Protein AF-A0A6I2FNG7-F1 (afdb_monomer_lite)

Sequence (87 aa):
MTHAGWEALLDRFEHDLADAAAPRTWTPPDTALPPEFADRARALLARQDERMQQLRDVLDELHGQIAALRRVPRMRGDIPILLDVDL

Secondary structure (DSSP, 8-state):
--HHHHHHHHHHHHHHHHTTPPPPPP---SSPPPGGGHHHHHHHHHHHHHHHHHHHHHHHHHHHHHHHHHHS----TT---------

Foldseek 3Di:
DDPVVLVVVLVVLVVCLVVVDDDDDDDDDPDDDDPVCPVVVVVSVVSVVVVVVVVVVVVVVVVVVVVVVVPPDPPPVPDDDDDDDDD

pLDDT: mean 84.01, std 12.68, range [48.06, 97.56]

Structure (mmCIF, N/CA/C/O backbone):
data_AF-A0A6I2FNG7-F1
#
_entry.id   AF-A0A6I2FNG7-F1
#
loop_
_atom_site.group_PDB
_atom_site.id
_atom_site.type_symbol
_atom_site.label_atom_id
_atom_site.label_alt_id
_atom_site.label_comp_id
_atom_site.label_asym_id
_atom_site.label_entity_id
_atom_site.label_seq_id
_atom_site.pdbx_PDB_ins_code
_atom_site.Cartn_x
_atom_site.Cartn_y
_atom_site.Cartn_z
_atom_site.occupancy
_atom_site.B_iso_or_equiv
_atom_site.auth_seq_id
_atom_site.auth_comp_id
_atom_site.auth_asym_id
_atom_site.auth_atom_id
_atom_site.pdbx_PDB_model_num
ATOM 1 N N . MET A 1 1 ? 1.572 -6.740 -23.713 1.00 65.38 1 MET A N 1
ATOM 2 C CA . MET A 1 1 ? 1.766 -5.364 -23.205 1.00 65.38 1 MET A CA 1
ATOM 3 C C . MET A 1 1 ? 3.018 -4.768 -23.845 1.00 65.38 1 MET A C 1
ATOM 5 O O . MET A 1 1 ? 3.876 -5.535 -24.261 1.00 65.38 1 MET A O 1
ATOM 9 N N . THR A 1 2 ? 3.109 -3.446 -23.993 1.00 80.31 2 THR A N 1
ATOM 10 C CA . THR A 1 2 ? 4.293 -2.756 -24.548 1.00 80.31 2 THR A CA 1
ATOM 11 C C . THR A 1 2 ? 5.135 -2.148 -23.421 1.00 80.31 2 THR A C 1
ATOM 13 O O . THR A 1 2 ? 4.665 -2.060 -22.289 1.00 80.31 2 THR A O 1
ATOM 16 N N . HIS A 1 3 ? 6.359 -1.702 -23.718 1.00 84.19 3 HIS A N 1
ATOM 17 C CA . HIS A 1 3 ? 7.223 -0.986 -22.766 1.00 84.19 3 HIS A CA 1
ATOM 18 C C . HIS A 1 3 ? 6.498 0.205 -22.103 1.00 84.19 3 HIS A C 1
ATOM 20 O O . HIS A 1 3 ? 6.444 0.284 -20.880 1.00 84.19 3 HIS A O 1
ATOM 26 N N . ALA A 1 4 ? 5.810 1.036 -22.895 1.00 85.94 4 ALA A N 1
ATOM 27 C CA . ALA A 1 4 ? 4.975 2.134 -22.390 1.00 85.94 4 ALA A CA 1
ATOM 28 C C . ALA A 1 4 ? 3.826 1.656 -21.478 1.00 85.94 4 ALA A C 1
ATOM 30 O O . ALA A 1 4 ? 3.403 2.361 -20.566 1.00 85.94 4 ALA A O 1
ATOM 31 N N . GLY A 1 5 ? 3.323 0.437 -21.701 1.00 87.25 5 GLY A N 1
ATOM 32 C CA . GLY A 1 5 ? 2.332 -0.178 -20.822 1.00 87.25 5 GLY A CA 1
ATOM 33 C C . GLY A 1 5 ? 2.899 -0.538 -19.448 1.00 87.25 5 GLY A C 1
ATOM 34 O O . GLY A 1 5 ? 2.190 -0.396 -18.460 1.00 87.25 5 GLY A O 1
ATOM 35 N N . TRP A 1 6 ? 4.165 -0.963 -19.369 1.00 89.62 6 TRP A N 1
ATOM 36 C CA . TRP A 1 6 ? 4.849 -1.227 -18.097 1.00 89.62 6 TRP A CA 1
ATOM 37 C C . TRP A 1 6 ? 5.156 0.056 -17.330 1.00 89.62 6 TRP A C 1
ATOM 39 O O . TRP A 1 6 ? 4.950 0.104 -16.120 1.00 89.62 6 TRP A O 1
ATOM 49 N N . GLU A 1 7 ? 5.591 1.097 -18.031 1.00 91.44 7 GLU A N 1
ATOM 50 C CA . GLU A 1 7 ? 5.843 2.410 -17.441 1.00 91.44 7 GLU A CA 1
ATOM 51 C C . GLU A 1 7 ? 4.572 2.989 -16.806 1.00 91.44 7 GLU A C 1
ATOM 53 O O . GLU A 1 7 ? 4.543 3.224 -15.600 1.00 91.44 7 GLU A O 1
ATOM 58 N N . ALA A 1 8 ? 3.475 3.060 -17.569 1.00 90.31 8 ALA A N 1
ATOM 59 C CA . ALA A 1 8 ? 2.188 3.546 -17.067 1.00 90.31 8 ALA A CA 1
ATOM 60 C C . ALA A 1 8 ? 1.645 2.709 -15.892 1.00 90.31 8 ALA A C 1
ATOM 62 O O . ALA A 1 8 ? 0.921 3.212 -15.030 1.00 90.31 8 ALA A O 1
ATOM 63 N N . LEU A 1 9 ? 1.975 1.415 -15.855 1.00 90.50 9 LEU A N 1
ATOM 64 C CA . LEU A 1 9 ? 1.588 0.517 -14.773 1.00 90.50 9 LEU A CA 1
ATOM 65 C C . LEU A 1 9 ? 2.303 0.860 -13.464 1.00 90.50 9 LEU A C 1
ATOM 67 O O . LEU A 1 9 ? 1.662 0.920 -12.414 1.00 90.50 9 LEU A O 1
ATOM 71 N N . LEU A 1 10 ? 3.616 1.082 -13.540 1.00 91.62 10 LEU A N 1
ATOM 72 C CA . LEU A 1 10 ? 4.450 1.446 -12.398 1.00 91.62 10 LEU A CA 1
ATOM 73 C C . LEU A 1 10 ? 4.142 2.865 -11.914 1.00 91.62 10 LEU A C 1
ATOM 75 O O . LEU A 1 10 ? 3.992 3.059 -10.711 1.00 91.62 10 LEU A O 1
ATOM 79 N N . ASP A 1 11 ? 3.940 3.814 -12.832 1.00 92.31 11 ASP A N 1
ATOM 80 C CA . ASP A 1 11 ? 3.509 5.180 -12.507 1.00 92.31 11 ASP A CA 1
ATOM 81 C C . ASP A 1 11 ? 2.203 5.169 -11.707 1.00 92.31 11 ASP A C 1
ATOM 83 O O . ASP A 1 11 ? 2.075 5.833 -10.676 1.00 92.31 11 ASP A O 1
ATOM 87 N N . ARG A 1 12 ? 1.227 4.366 -12.153 1.00 90.31 12 ARG A N 1
ATOM 88 C CA . ARG A 1 12 ? -0.051 4.234 -11.452 1.00 90.31 12 ARG A CA 1
ATOM 89 C C . ARG A 1 12 ? 0.146 3.711 -10.034 1.00 90.31 12 ARG A C 1
ATOM 91 O O . ARG A 1 12 ? -0.455 4.242 -9.111 1.00 90.31 12 ARG A O 1
ATOM 98 N N . PHE A 1 13 ? 0.968 2.685 -9.851 1.00 90.44 13 PHE A N 1
ATOM 99 C CA . PHE A 1 13 ? 1.201 2.132 -8.523 1.00 90.44 13 PHE A CA 1
ATOM 100 C C . PHE A 1 13 ? 1.915 3.086 -7.575 1.00 90.44 13 PHE A C 1
ATOM 102 O O . PHE A 1 13 ? 1.612 3.104 -6.383 1.00 90.44 13 PHE A O 1
ATOM 109 N N . GLU A 1 14 ? 2.850 3.874 -8.088 1.00 91.56 14 GLU A N 1
ATOM 110 C CA . GLU A 1 14 ? 3.503 4.915 -7.304 1.00 91.56 14 GLU A CA 1
ATOM 111 C C . GLU A 1 14 ? 2.506 6.000 -6.885 1.00 91.56 14 GLU A C 1
ATOM 113 O O . GLU A 1 14 ? 2.522 6.435 -5.734 1.00 91.56 14 GLU A O 1
ATOM 118 N N . HIS A 1 15 ? 1.595 6.381 -7.782 1.00 90.00 15 HIS A N 1
ATOM 119 C CA . HIS A 1 15 ? 0.523 7.324 -7.476 1.00 90.00 15 HIS A CA 1
ATOM 120 C C . HIS A 1 15 ? -0.472 6.768 -6.445 1.00 90.00 15 HIS A C 1
ATOM 122 O O . HIS A 1 15 ? -0.785 7.447 -5.468 1.00 90.00 15 HIS A O 1
ATOM 128 N N . ASP A 1 16 ? -0.913 5.517 -6.609 1.00 88.12 16 ASP A N 1
ATOM 129 C CA . ASP A 1 16 ? -1.830 4.853 -5.674 1.00 88.12 16 ASP A CA 1
ATOM 130 C C . ASP A 1 16 ? -1.233 4.795 -4.252 1.00 88.12 16 ASP A C 1
ATOM 132 O O . ASP A 1 16 ? -1.949 4.965 -3.261 1.00 88.12 16 ASP A O 1
ATOM 136 N N . LEU A 1 17 ? 0.088 4.601 -4.146 1.00 86.44 17 LEU A N 1
ATOM 137 C CA . LEU A 1 17 ? 0.806 4.605 -2.874 1.00 86.44 17 LEU A CA 1
ATOM 138 C C . LEU A 1 17 ? 0.855 6.000 -2.225 1.00 86.44 17 LEU A C 1
ATOM 140 O O . LEU A 1 17 ? 0.758 6.097 -1.001 1.00 86.44 17 LEU A O 1
ATOM 144 N N . ALA A 1 18 ? 1.007 7.060 -3.023 1.00 85.06 18 ALA A N 1
ATOM 145 C CA . ALA A 1 18 ? 1.097 8.436 -2.538 1.00 85.06 18 ALA A CA 1
ATOM 146 C C . ALA A 1 18 ? -0.245 8.962 -2.002 1.00 85.06 18 ALA A C 1
ATOM 148 O O . ALA A 1 18 ? -0.285 9.538 -0.915 1.00 85.06 18 ALA A O 1
ATOM 149 N N . ASP A 1 19 ? -1.339 8.713 -2.723 1.00 81.62 19 ASP A N 1
ATOM 150 C CA . ASP A 1 19 ? -2.650 9.303 -2.414 1.00 81.62 19 ASP A CA 1
ATOM 151 C C . ASP A 1 19 ? -3.554 8.403 -1.557 1.00 81.62 19 ASP A C 1
ATOM 153 O O . ASP A 1 19 ? -4.717 8.734 -1.322 1.00 81.62 19 ASP A O 1
ATOM 157 N N . ALA A 1 20 ? -3.041 7.258 -1.081 1.00 70.81 20 ALA A N 1
ATOM 158 C CA . ALA A 1 20 ? -3.837 6.226 -0.406 1.00 70.81 20 ALA A CA 1
ATOM 159 C C . ALA A 1 20 ? -5.135 5.915 -1.179 1.00 70.81 20 ALA A C 1
ATOM 161 O O . ALA A 1 20 ? -6.212 5.757 -0.594 1.00 70.81 20 ALA A O 1
ATOM 162 N N . ALA A 1 21 ? -5.029 5.891 -2.511 1.00 72.12 21 ALA A N 1
ATOM 163 C CA . ALA A 1 21 ? -6.176 5.800 -3.393 1.00 72.12 21 ALA A CA 1
ATOM 164 C C . ALA A 1 21 ? -6.897 4.457 -3.210 1.00 72.12 21 ALA A C 1
ATOM 166 O O . ALA A 1 21 ? -6.307 3.453 -2.802 1.00 72.12 21 ALA A O 1
ATOM 167 N N . ALA A 1 22 ? -8.191 4.426 -3.535 1.00 73.25 22 ALA A N 1
ATOM 168 C CA . ALA A 1 22 ? -8.943 3.180 -3.510 1.00 73.25 22 ALA A CA 1
ATOM 169 C C . ALA A 1 22 ? -8.288 2.147 -4.450 1.00 73.25 22 ALA A C 1
ATOM 171 O O . ALA A 1 22 ? -7.945 2.494 -5.588 1.00 73.25 22 ALA A O 1
ATOM 172 N N . PRO A 1 23 ? -8.138 0.883 -4.013 1.00 70.31 23 PRO A N 1
ATOM 173 C CA . PRO A 1 23 ? -7.507 -0.145 -4.823 1.00 70.31 23 PRO A CA 1
ATOM 174 C C . PRO A 1 23 ? -8.302 -0.349 -6.113 1.00 70.31 23 PRO A C 1
ATOM 176 O O . PRO A 1 23 ? -9.502 -0.633 -6.094 1.00 70.31 23 PRO A O 1
ATOM 179 N N . ARG A 1 24 ? -7.624 -0.188 -7.249 1.00 77.00 24 ARG A N 1
ATOM 180 C CA . ARG A 1 24 ? -8.197 -0.451 -8.572 1.00 77.00 24 ARG A CA 1
ATOM 181 C C . ARG A 1 24 ? -8.029 -1.922 -8.928 1.00 77.00 24 ARG A C 1
ATOM 183 O O . ARG A 1 24 ? -7.105 -2.582 -8.455 1.00 77.00 24 ARG A O 1
ATOM 190 N N . THR A 1 25 ? -8.896 -2.426 -9.803 1.00 80.06 25 THR A N 1
ATOM 191 C CA . THR A 1 25 ? -8.770 -3.783 -10.340 1.00 80.06 25 THR A CA 1
ATOM 192 C C . THR A 1 25 ? -7.394 -3.967 -10.973 1.00 80.06 25 THR A C 1
ATOM 194 O O . THR A 1 25 ? -7.035 -3.277 -11.929 1.00 80.06 25 THR A O 1
ATOM 197 N N . TRP A 1 26 ? -6.621 -4.896 -10.416 1.00 79.31 26 TRP A N 1
ATOM 198 C CA . TRP A 1 26 ? -5.320 -5.280 -10.936 1.00 79.31 26 TRP A CA 1
ATOM 199 C C . TRP A 1 26 ? -5.492 -6.353 -12.007 1.00 79.31 26 TRP A C 1
ATOM 201 O O . TRP A 1 26 ? -5.981 -7.446 -11.720 1.00 79.31 26 TRP A O 1
ATOM 211 N N . THR A 1 27 ? -5.047 -6.051 -13.224 1.00 77.50 27 THR A N 1
ATOM 212 C CA . THR A 1 27 ? -4.885 -7.049 -14.281 1.00 77.50 27 THR A CA 1
ATOM 213 C C . THR A 1 27 ? -3.389 -7.264 -14.482 1.00 77.50 27 THR A C 1
ATOM 215 O O . THR A 1 27 ? -2.715 -6.333 -14.935 1.00 77.50 27 THR A O 1
ATOM 218 N N . PRO A 1 28 ? -2.847 -8.441 -14.120 1.00 77.75 28 PRO A N 1
ATOM 219 C CA . PRO A 1 28 ? -1.434 -8.715 -14.305 1.00 77.75 28 PRO A CA 1
ATOM 220 C C . PRO A 1 28 ? -1.100 -8.704 -15.802 1.00 77.75 28 PRO A C 1
ATOM 222 O O . PRO A 1 28 ? -1.887 -9.192 -16.613 1.00 77.75 28 PRO A O 1
ATOM 225 N N . PRO A 1 29 ? 0.050 -8.145 -16.189 1.00 81.94 29 PRO A N 1
ATOM 226 C CA . PRO A 1 29 ? 0.463 -8.158 -17.579 1.00 81.94 29 PRO A CA 1
ATOM 227 C C . PRO A 1 29 ? 0.994 -9.529 -18.007 1.00 81.94 29 PRO A C 1
ATOM 229 O O . PRO A 1 29 ? 1.803 -10.133 -17.310 1.00 81.94 29 PRO A O 1
ATOM 232 N N . ASP A 1 30 ? 0.609 -9.978 -19.205 1.00 82.81 30 ASP A N 1
ATOM 233 C CA . ASP A 1 30 ? 1.021 -11.281 -19.770 1.00 82.81 30 ASP A CA 1
ATOM 234 C C . ASP A 1 30 ? 2.486 -11.329 -20.244 1.00 82.81 30 ASP A C 1
ATOM 236 O O . ASP A 1 30 ? 2.991 -12.359 -20.686 1.00 82.81 30 ASP A O 1
ATOM 240 N N . THR A 1 31 ? 3.177 -10.192 -20.214 1.00 82.56 31 THR A N 1
ATOM 241 C CA . THR A 1 31 ? 4.573 -10.059 -20.641 1.00 82.56 31 THR A CA 1
ATOM 242 C C . THR A 1 31 ? 5.468 -9.933 -19.426 1.00 82.56 31 THR A C 1
ATOM 244 O O . THR A 1 31 ? 5.115 -9.198 -18.511 1.00 82.56 31 THR A O 1
ATOM 247 N N . ALA A 1 32 ? 6.645 -10.557 -19.448 1.00 85.50 32 ALA A N 1
ATOM 248 C CA . ALA A 1 32 ? 7.641 -10.387 -18.394 1.00 85.50 32 ALA A CA 1
ATOM 249 C C . ALA A 1 32 ? 8.026 -8.908 -18.189 1.00 85.50 32 ALA A C 1
ATOM 251 O O . ALA A 1 32 ? 7.930 -8.093 -19.114 1.00 85.50 32 ALA A O 1
ATOM 252 N N . LEU A 1 33 ? 8.4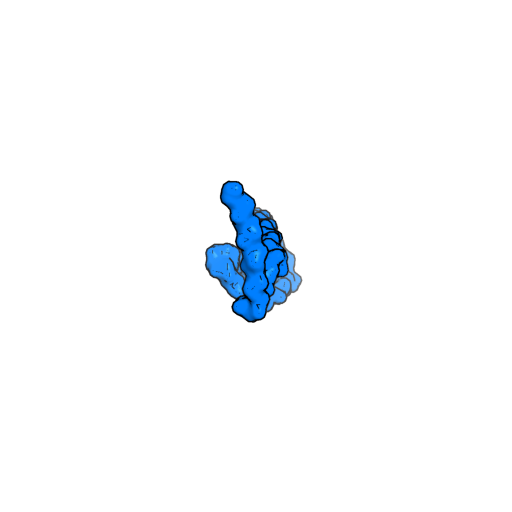61 -8.579 -16.970 1.00 86.88 33 LEU A N 1
ATOM 253 C CA . LEU A 1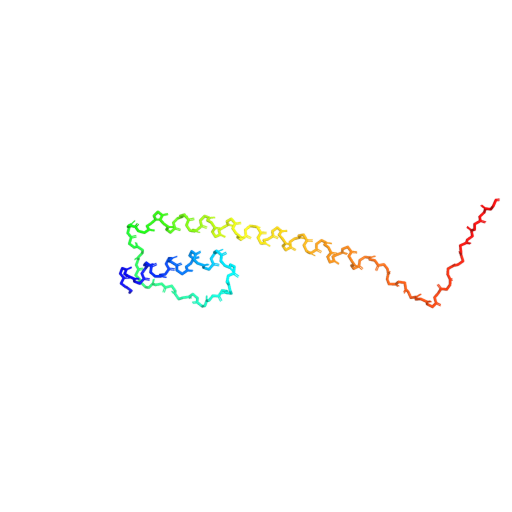 33 ? 8.964 -7.253 -16.616 1.00 86.88 33 LEU A CA 1
ATOM 254 C C . LEU A 1 33 ? 10.286 -6.981 -17.361 1.00 86.88 33 LEU A C 1
ATOM 256 O O . LEU A 1 33 ? 11.221 -7.774 -17.220 1.00 86.88 33 LEU A O 1
ATOM 260 N N . PRO A 1 34 ? 10.393 -5.879 -18.123 1.00 90.81 34 PRO A N 1
ATOM 261 C CA . PRO A 1 34 ? 11.644 -5.472 -18.747 1.00 90.81 34 PRO A CA 1
ATOM 262 C C . PRO A 1 34 ? 12.741 -5.194 -17.702 1.00 90.81 34 PRO A C 1
ATOM 264 O O . PRO A 1 34 ? 12.442 -4.637 -16.639 1.00 90.81 34 PRO A O 1
ATOM 267 N N . PRO A 1 35 ? 14.005 -5.574 -17.967 1.00 91.12 35 PRO A N 1
ATOM 268 C CA . PRO A 1 35 ? 15.094 -5.490 -16.991 1.00 91.12 35 PRO A CA 1
ATOM 269 C C . PRO A 1 35 ? 15.359 -4.064 -16.492 1.00 91.12 35 PRO A C 1
ATOM 271 O O . PRO A 1 35 ? 15.711 -3.885 -15.329 1.00 91.12 35 PRO A O 1
ATOM 274 N N . GLU A 1 36 ? 15.130 -3.051 -17.325 1.00 91.44 36 GLU A N 1
ATOM 275 C CA . GLU A 1 36 ? 15.267 -1.635 -16.976 1.00 91.44 36 GLU A CA 1
ATOM 276 C C . GLU A 1 36 ? 14.304 -1.176 -15.868 1.00 91.44 36 GLU A C 1
ATOM 278 O O . GLU A 1 36 ? 14.598 -0.231 -15.139 1.00 91.44 36 GLU A O 1
ATOM 283 N N . PHE A 1 37 ? 13.181 -1.874 -15.685 1.00 93.25 37 PHE A N 1
ATOM 284 C CA . PHE A 1 37 ? 12.210 -1.575 -14.635 1.00 93.25 37 PHE A CA 1
ATOM 285 C C . PHE A 1 37 ? 12.403 -2.421 -13.372 1.00 93.25 37 PHE A C 1
ATOM 287 O O . PHE A 1 37 ? 11.679 -2.227 -12.395 1.00 93.25 37 PHE A O 1
ATOM 294 N N . ALA A 1 38 ? 13.361 -3.352 -13.350 1.00 93.38 38 ALA A N 1
ATOM 295 C CA . ALA A 1 38 ? 13.519 -4.296 -12.246 1.00 93.38 38 ALA A CA 1
ATOM 296 C C . ALA A 1 38 ? 13.845 -3.604 -10.912 1.00 93.38 38 ALA A C 1
ATOM 298 O O . ALA A 1 38 ? 13.277 -3.957 -9.877 1.00 93.38 38 ALA A O 1
ATOM 299 N N . ASP A 1 39 ? 14.723 -2.599 -10.930 1.00 95.38 39 ASP A N 1
ATOM 300 C CA . ASP A 1 39 ? 15.084 -1.840 -9.727 1.00 95.38 39 ASP A CA 1
ATOM 301 C C . ASP A 1 39 ? 13.911 -0.990 -9.231 1.00 95.38 39 ASP A C 1
ATOM 303 O O . ASP A 1 39 ? 13.614 -0.972 -8.035 1.00 95.38 39 ASP A O 1
ATOM 307 N N . ARG A 1 40 ? 13.186 -0.360 -10.164 1.00 94.88 40 ARG A N 1
ATOM 308 C CA . ARG A 1 40 ? 11.982 0.428 -9.877 1.00 94.88 40 ARG A CA 1
ATOM 309 C C . ARG A 1 40 ? 10.890 -0.433 -9.242 1.00 94.88 40 ARG A C 1
ATOM 311 O O . ARG A 1 40 ? 10.353 -0.074 -8.199 1.00 94.88 40 ARG A O 1
ATOM 318 N N . ALA A 1 41 ? 10.616 -1.602 -9.818 1.00 93.44 41 ALA A N 1
ATOM 319 C CA . ALA A 1 41 ? 9.643 -2.547 -9.281 1.00 93.44 41 ALA A CA 1
ATOM 320 C C . ALA A 1 41 ? 10.039 -3.047 -7.883 1.00 93.44 41 ALA A C 1
ATOM 322 O O . ALA A 1 41 ? 9.189 -3.114 -6.998 1.00 93.44 41 ALA A O 1
ATOM 323 N N . ARG A 1 42 ? 11.327 -3.342 -7.646 1.00 95.19 42 ARG A N 1
ATOM 324 C CA . ARG A 1 42 ? 11.821 -3.743 -6.316 1.00 95.19 42 ARG A CA 1
ATOM 325 C C . ARG A 1 42 ? 11.651 -2.636 -5.274 1.00 95.19 42 ARG A C 1
ATOM 327 O O . ARG A 1 42 ? 11.201 -2.919 -4.168 1.00 95.19 42 ARG A O 1
ATOM 334 N N . ALA A 1 43 ? 11.958 -1.389 -5.627 1.00 95.56 43 ALA A N 1
ATOM 335 C CA . ALA A 1 43 ? 11.753 -0.250 -4.734 1.00 95.56 43 ALA A CA 1
ATOM 336 C C . ALA A 1 43 ? 10.266 -0.027 -4.416 1.00 95.56 43 ALA A C 1
ATOM 338 O O . ALA A 1 43 ? 9.908 0.232 -3.269 1.00 95.56 43 ALA A O 1
ATOM 339 N N . LEU A 1 44 ? 9.394 -0.157 -5.418 1.00 94.50 44 LEU A N 1
ATOM 340 C CA . LEU A 1 44 ? 7.952 -0.030 -5.240 1.00 94.50 44 LEU A CA 1
ATOM 341 C C . LEU A 1 44 ? 7.387 -1.126 -4.324 1.00 94.50 44 LEU A C 1
ATOM 343 O O . LEU A 1 44 ? 6.615 -0.806 -3.425 1.00 94.50 44 LEU A O 1
ATOM 347 N N . LEU A 1 45 ? 7.809 -2.383 -4.504 1.00 94.19 45 LEU A N 1
ATOM 348 C CA . LEU A 1 45 ? 7.407 -3.499 -3.638 1.00 94.19 45 LEU A CA 1
ATOM 349 C C . LEU A 1 45 ? 7.782 -3.244 -2.175 1.00 94.19 45 LEU A C 1
ATOM 351 O O . LEU A 1 45 ? 6.924 -3.354 -1.306 1.00 94.19 45 LEU A O 1
ATOM 355 N N . ALA A 1 46 ? 9.021 -2.821 -1.911 1.00 95.88 46 ALA A N 1
ATOM 356 C CA . ALA A 1 46 ? 9.465 -2.514 -0.551 1.00 95.88 46 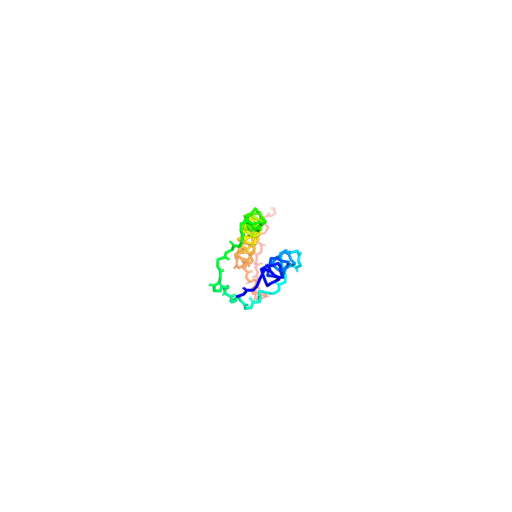ALA A CA 1
ATOM 357 C C . ALA A 1 46 ? 8.588 -1.436 0.111 1.00 95.88 46 ALA A C 1
ATOM 359 O O . ALA A 1 46 ? 8.145 -1.596 1.245 1.00 95.88 46 ALA A O 1
ATOM 360 N N . ARG A 1 47 ? 8.259 -0.366 -0.622 1.00 94.44 47 ARG A N 1
ATOM 361 C CA . ARG A 1 47 ? 7.388 0.699 -0.103 1.00 94.44 47 ARG A CA 1
ATOM 362 C C . ARG A 1 47 ? 5.943 0.237 0.101 1.00 94.44 47 ARG A C 1
ATOM 364 O O . ARG A 1 47 ? 5.280 0.688 1.033 1.00 94.44 47 ARG A O 1
ATOM 371 N N . GLN A 1 48 ? 5.436 -0.641 -0.764 1.00 92.12 48 GLN A N 1
ATOM 372 C CA . GLN A 1 48 ? 4.113 -1.242 -0.587 1.00 92.12 48 GLN A CA 1
ATOM 373 C C . GLN A 1 48 ? 4.073 -2.134 0.659 1.00 92.12 48 GLN A C 1
ATOM 375 O O . GLN A 1 48 ? 3.116 -2.043 1.426 1.00 92.12 48 GLN A O 1
ATOM 3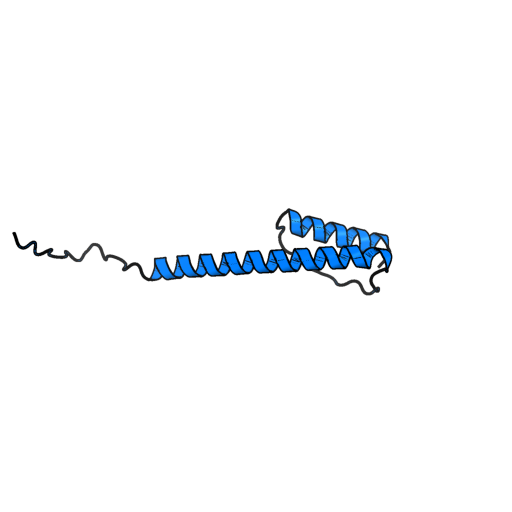80 N N . ASP A 1 49 ? 5.118 -2.925 0.908 1.00 94.69 49 ASP A N 1
ATOM 381 C CA . ASP A 1 49 ? 5.248 -3.745 2.117 1.00 94.69 49 ASP A CA 1
ATOM 382 C C . ASP A 1 49 ? 5.295 -2.886 3.387 1.00 94.69 49 ASP A C 1
ATOM 384 O O . ASP A 1 49 ? 4.552 -3.144 4.338 1.00 94.69 49 ASP A O 1
ATOM 388 N N . GLU A 1 50 ? 6.089 -1.813 3.385 1.00 94.81 50 GLU A N 1
ATOM 389 C CA . GLU A 1 50 ? 6.129 -0.836 4.480 1.00 94.81 50 GLU A CA 1
ATOM 390 C C . GLU A 1 50 ? 4.748 -0.222 4.737 1.00 94.81 50 GLU A C 1
ATOM 392 O O . GLU A 1 50 ? 4.293 -0.142 5.881 1.00 94.81 50 GLU A O 1
ATOM 397 N N . ARG A 1 51 ? 4.037 0.172 3.674 1.00 91.06 51 ARG A N 1
ATOM 398 C CA . ARG A 1 51 ? 2.693 0.744 3.794 1.00 91.06 51 ARG A CA 1
ATOM 399 C C . ARG A 1 51 ? 1.686 -0.265 4.337 1.00 91.06 51 ARG A C 1
ATOM 401 O O . ARG A 1 51 ? 0.859 0.097 5.172 1.00 91.06 51 ARG A O 1
ATOM 408 N N . MET A 1 52 ? 1.751 -1.519 3.895 1.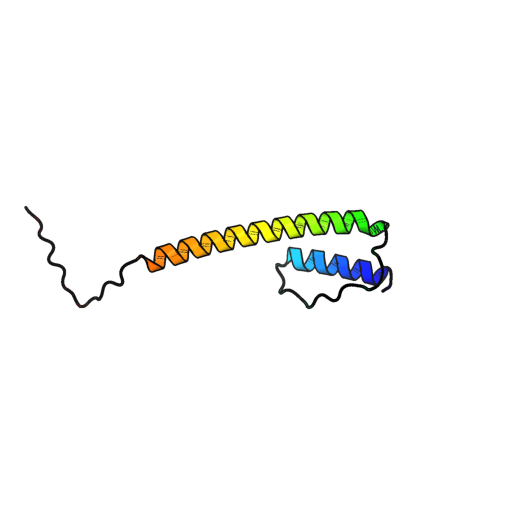00 92.44 52 MET A N 1
ATOM 409 C CA . MET A 1 52 ? 0.909 -2.589 4.431 1.00 92.44 52 MET A CA 1
ATOM 410 C C . MET A 1 52 ? 1.171 -2.814 5.918 1.00 92.44 52 MET A C 1
ATOM 412 O O . MET A 1 52 ? 0.215 -3.000 6.671 1.00 92.44 52 MET A O 1
ATOM 416 N N . GLN A 1 53 ? 2.432 -2.769 6.352 1.00 96.00 53 GLN A N 1
ATOM 417 C CA . GLN A 1 53 ? 2.765 -2.896 7.766 1.00 96.00 53 GLN A CA 1
ATOM 418 C C . GLN A 1 53 ? 2.176 -1.742 8.585 1.00 96.00 53 GLN A C 1
ATOM 420 O O . GLN A 1 53 ? 1.468 -1.993 9.554 1.00 96.00 53 GLN A O 1
ATOM 425 N N . GLN A 1 54 ? 2.353 -0.496 8.136 1.00 93.38 54 GLN A N 1
ATOM 426 C CA . GLN A 1 54 ? 1.762 0.675 8.798 1.00 93.38 54 GLN A CA 1
ATOM 427 C C . GLN A 1 54 ? 0.238 0.560 8.935 1.00 93.38 54 GLN A C 1
ATOM 429 O O . GLN A 1 54 ? -0.325 0.893 9.974 1.00 93.38 54 GLN A O 1
ATOM 434 N N . LEU A 1 55 ? -0.450 0.089 7.889 1.00 92.81 55 LEU A N 1
ATOM 435 C CA . LEU A 1 55 ? -1.904 -0.088 7.927 1.00 92.81 55 LEU A CA 1
ATOM 436 C C . LEU A 1 55 ? -2.335 -1.174 8.920 1.00 92.81 55 LEU A C 1
ATOM 438 O O . LEU A 1 55 ? -3.367 -1.012 9.569 1.00 92.81 55 LEU A O 1
ATOM 442 N N . ARG A 1 56 ? -1.562 -2.258 9.060 1.00 95.75 56 ARG A N 1
ATOM 443 C CA . ARG A 1 56 ? -1.818 -3.295 10.073 1.00 95.75 56 ARG A CA 1
ATOM 444 C C . ARG A 1 56 ? -1.684 -2.733 11.482 1.00 95.75 56 ARG A C 1
ATOM 446 O O . ARG A 1 56 ? -2.601 -2.913 12.274 1.00 95.75 56 ARG A O 1
ATOM 453 N N . ASP A 1 57 ? -0.619 -1.982 11.747 1.00 97.00 57 ASP A N 1
ATOM 454 C CA . ASP A 1 57 ? -0.389 -1.372 13.060 1.00 97.00 57 ASP A CA 1
ATOM 455 C C . ASP A 1 57 ? -1.540 -0.416 13.438 1.00 97.00 57 ASP A C 1
ATOM 457 O O . ASP A 1 57 ? -2.044 -0.438 14.561 1.00 97.00 57 ASP A O 1
ATOM 461 N N . VAL A 1 58 ? -2.024 0.379 12.474 1.00 95.31 58 VAL A N 1
ATOM 462 C CA . VAL A 1 58 ? -3.191 1.261 12.664 1.00 95.31 58 VAL A CA 1
ATOM 463 C C . VAL A 1 58 ? -4.467 0.463 12.952 1.00 95.31 58 VAL A C 1
ATOM 465 O O . VAL A 1 58 ? -5.253 0.856 13.816 1.00 95.31 58 VAL A O 1
ATOM 468 N N . LEU A 1 59 ? -4.702 -0.645 12.244 1.00 97.00 59 LEU A N 1
ATOM 469 C CA . LEU A 1 59 ? -5.866 -1.502 12.491 1.00 97.00 59 LEU A CA 1
ATOM 470 C C . LEU A 1 59 ? -5.824 -2.135 13.885 1.00 97.00 59 LEU A C 1
ATOM 472 O O . LEU A 1 59 ? -6.853 -2.171 14.562 1.00 97.00 59 LEU A O 1
ATOM 476 N N . ASP A 1 60 ? -4.656 -2.597 14.327 1.00 97.56 60 ASP A N 1
ATOM 477 C CA . ASP A 1 60 ? -4.479 -3.196 15.651 1.00 97.56 60 ASP A CA 1
ATOM 478 C C . ASP A 1 60 ? -4.742 -2.183 16.774 1.00 97.56 60 ASP A C 1
ATOM 480 O O . ASP A 1 60 ? -5.462 -2.488 17.732 1.00 97.56 60 ASP A O 1
ATOM 484 N N . GLU A 1 61 ? -4.263 -0.948 16.619 1.00 96.88 61 GLU A N 1
ATOM 485 C CA . GLU A 1 61 ? -4.558 0.154 17.540 1.00 96.88 61 GLU A CA 1
ATOM 486 C C . GLU A 1 61 ? -6.069 0.451 17.604 1.00 96.88 61 GLU A C 1
ATOM 488 O O . GLU A 1 61 ? -6.661 0.498 18.687 1.00 96.88 61 GLU A O 1
ATOM 493 N N . LEU A 1 62 ? -6.740 0.567 16.451 1.00 96.94 62 LEU A N 1
ATOM 494 C CA . LEU A 1 62 ? -8.192 0.787 16.392 1.00 96.94 62 LEU A CA 1
ATOM 495 C C . LEU A 1 62 ? -8.982 -0.361 17.039 1.00 96.94 62 LEU A C 1
ATOM 497 O O . LEU A 1 62 ? -9.972 -0.121 17.739 1.00 96.94 62 LEU A O 1
ATOM 501 N N . HIS A 1 63 ? -8.550 -1.610 16.857 1.00 96.62 63 HIS A N 1
ATOM 502 C CA . HIS A 1 63 ? -9.146 -2.755 17.543 1.00 96.62 63 HIS A CA 1
ATOM 503 C C . HIS A 1 63 ? -9.003 -2.648 19.065 1.00 96.62 63 HIS A C 1
ATOM 505 O O . HIS A 1 63 ? -9.973 -2.913 19.786 1.00 96.62 63 HIS A O 1
ATOM 511 N N . GLY A 1 64 ? -7.839 -2.216 19.557 1.00 95.06 64 GLY A N 1
ATOM 512 C CA . GLY A 1 64 ? -7.602 -1.940 20.974 1.00 95.06 64 GLY A CA 1
ATOM 513 C C . GLY A 1 64 ? -8.558 -0.883 21.531 1.00 95.06 64 GLY A C 1
ATOM 514 O O . GLY A 1 64 ? -9.220 -1.113 22.550 1.00 95.06 64 GLY A O 1
ATOM 515 N N . GLN A 1 65 ? -8.716 0.232 20.816 1.00 94.12 65 GLN A N 1
ATOM 516 C CA . GLN A 1 65 ? -9.634 1.315 21.186 1.00 94.12 65 GLN A CA 1
ATOM 517 C C . GLN A 1 65 ? -11.093 0.838 21.241 1.00 94.12 65 GLN A C 1
ATOM 519 O O . GLN A 1 65 ? -11.798 1.080 22.225 1.00 94.12 65 GLN A O 1
ATOM 524 N N . ILE A 1 66 ? -11.550 0.087 20.234 1.00 95.25 66 ILE A N 1
ATOM 525 C CA . ILE A 1 66 ? -12.908 -0.478 20.206 1.00 95.25 66 ILE A CA 1
ATOM 526 C C . ILE A 1 66 ? -13.118 -1.463 21.364 1.00 95.25 66 ILE A C 1
ATOM 528 O O . ILE A 1 66 ? -14.176 -1.455 22.002 1.00 95.25 66 ILE A O 1
ATOM 532 N N . ALA A 1 67 ? -12.133 -2.313 21.659 1.00 94.19 67 ALA A N 1
ATOM 533 C CA . ALA A 1 67 ? -12.210 -3.256 22.769 1.00 94.19 67 ALA A CA 1
ATOM 534 C C . ALA A 1 67 ? -12.305 -2.539 24.126 1.00 94.19 67 ALA A C 1
ATOM 536 O O . ALA A 1 67 ? -13.097 -2.953 24.976 1.00 94.19 67 ALA A O 1
ATOM 537 N N . ALA A 1 68 ? -11.559 -1.447 24.318 1.00 91.69 68 ALA A N 1
ATOM 538 C CA . ALA A 1 68 ? -11.646 -0.614 25.514 1.00 91.69 68 ALA A CA 1
ATOM 539 C C . ALA A 1 68 ? -13.040 0.017 25.665 1.00 91.69 68 ALA A C 1
ATOM 541 O O . ALA A 1 68 ? -13.661 -0.116 26.720 1.00 91.69 68 ALA A O 1
ATOM 542 N N . LEU A 1 69 ? -13.585 0.606 24.594 1.00 89.12 69 LEU A N 1
ATOM 543 C CA . LEU A 1 69 ? -14.929 1.198 24.603 1.00 89.12 69 LEU A CA 1
ATOM 544 C C . LEU A 1 69 ? -16.026 0.168 24.905 1.00 89.12 69 LEU A C 1
ATOM 546 O O . LEU A 1 69 ? -16.975 0.469 25.625 1.00 89.12 69 LEU A O 1
ATOM 550 N N . ARG A 1 70 ? -15.890 -1.069 24.413 1.00 86.94 70 ARG A N 1
ATOM 551 C CA . ARG A 1 70 ? -16.834 -2.163 24.710 1.00 86.94 70 ARG A CA 1
ATOM 552 C C . ARG A 1 70 ? -16.822 -2.605 26.175 1.00 86.94 70 ARG A C 1
ATOM 554 O O . ARG A 1 70 ? -17.812 -3.173 26.625 1.00 86.94 70 ARG A O 1
ATOM 561 N N . ARG A 1 71 ? -15.726 -2.377 26.906 1.00 84.44 71 ARG A N 1
ATOM 562 C CA . ARG A 1 71 ? -15.609 -2.706 28.337 1.00 84.44 71 ARG A CA 1
ATOM 563 C C . ARG A 1 71 ? -16.225 -1.648 29.247 1.00 84.44 71 ARG A C 1
ATOM 565 O O . ARG A 1 71 ? -16.454 -1.951 30.414 1.00 84.44 71 ARG A O 1
ATOM 572 N N . VAL A 1 72 ? -16.500 -0.443 28.743 1.00 79.00 72 VAL A N 1
ATOM 573 C CA . VAL A 1 72 ? -17.184 0.597 29.518 1.00 79.00 72 VAL A CA 1
ATOM 574 C C . VAL A 1 72 ? -18.606 0.111 29.819 1.00 79.00 72 VAL A C 1
ATOM 576 O O . VAL A 1 72 ? -19.384 -0.110 28.884 1.00 79.00 72 VAL A O 1
ATOM 579 N N . PRO A 1 73 ? -18.975 -0.076 31.099 1.00 71.50 73 PRO A N 1
ATOM 580 C CA . PRO A 1 73 ? -20.326 -0.475 31.452 1.00 71.50 73 PRO A CA 1
ATOM 581 C C . PRO A 1 73 ? -21.307 0.574 30.937 1.00 71.50 73 PRO A C 1
ATOM 583 O O . PRO A 1 73 ? -21.161 1.766 31.213 1.00 71.50 73 PRO A O 1
ATOM 586 N N . ARG A 1 74 ? -22.339 0.146 30.203 1.00 66.00 74 ARG A N 1
ATOM 587 C CA . ARG A 1 74 ? -23.478 1.023 29.929 1.00 66.00 74 ARG A CA 1
ATOM 588 C C . ARG A 1 74 ? -24.172 1.272 31.264 1.00 66.00 74 ARG A C 1
ATOM 590 O O . ARG A 1 74 ? -24.917 0.411 31.725 1.00 66.00 74 ARG A O 1
ATOM 597 N N . MET A 1 75 ? -23.909 2.418 31.888 1.00 59.41 75 MET A N 1
ATOM 598 C CA . MET A 1 75 ? -24.717 2.919 32.997 1.00 59.41 75 MET A CA 1
ATOM 599 C C . MET A 1 75 ? -26.167 2.970 32.501 1.00 59.41 75 MET A C 1
ATOM 601 O O . MET A 1 75 ? -26.527 3.827 31.694 1.00 59.41 75 MET A O 1
ATOM 605 N N . ARG A 1 76 ? -27.002 2.011 32.918 1.00 60.88 76 ARG A N 1
ATOM 606 C CA . ARG A 1 76 ? -28.452 2.183 32.833 1.00 60.88 76 ARG A CA 1
ATOM 607 C C . ARG A 1 76 ? -28.769 3.303 33.814 1.00 60.88 76 ARG A C 1
ATOM 609 O O . ARG A 1 76 ? -28.688 3.082 35.016 1.00 60.88 76 ARG A O 1
ATOM 616 N N . GLY A 1 77 ? -29.091 4.484 33.293 1.00 58.19 77 GLY A N 1
ATOM 617 C CA . GLY A 1 77 ? -29.390 5.690 34.074 1.00 58.19 77 GLY A CA 1
ATOM 618 C C . GLY A 1 77 ? -30.580 5.578 35.038 1.00 58.19 77 GLY A C 1
ATOM 619 O O . GLY A 1 77 ? -30.869 6.547 35.723 1.00 58.19 77 GLY A O 1
ATOM 620 N N . ASP A 1 78 ? -31.230 4.415 35.121 1.00 58.94 78 ASP A N 1
ATOM 621 C CA . ASP A 1 78 ? -32.390 4.155 35.980 1.00 58.94 78 ASP A CA 1
ATOM 622 C C . ASP A 1 78 ? -32.062 3.386 37.270 1.00 58.94 78 ASP A C 1
ATOM 624 O O . ASP A 1 78 ? -32.975 3.015 38.005 1.00 58.94 78 ASP A O 1
ATOM 628 N N . ILE A 1 79 ? -30.786 3.113 37.573 1.00 56.53 79 ILE A N 1
ATOM 629 C CA . ILE A 1 79 ? -30.416 2.454 38.836 1.00 56.53 79 ILE A CA 1
ATOM 630 C C . ILE A 1 79 ? -29.689 3.464 39.734 1.00 56.53 79 ILE A C 1
ATOM 632 O O . ILE A 1 79 ? -28.512 3.741 39.491 1.00 56.53 79 ILE A O 1
ATOM 636 N N . PRO A 1 80 ? -30.348 4.026 40.766 1.00 59.06 80 PRO A N 1
ATOM 637 C CA . PRO A 1 80 ? -29.664 4.840 41.760 1.00 59.06 80 PRO A CA 1
ATOM 638 C C . PRO A 1 80 ? -28.650 3.970 42.512 1.00 59.06 80 PRO A C 1
ATOM 640 O O . PRO A 1 80 ? -29.008 2.967 43.127 1.00 59.06 80 PRO A O 1
ATOM 643 N N . ILE A 1 81 ? -27.373 4.347 42.443 1.00 65.25 81 ILE A N 1
ATOM 644 C CA . ILE A 1 81 ? -26.304 3.729 43.229 1.00 65.25 81 ILE A CA 1
ATOM 645 C C . ILE A 1 81 ? -26.197 4.526 44.529 1.00 65.25 81 ILE A C 1
ATOM 647 O O . ILE A 1 81 ? -25.864 5.710 44.502 1.00 65.25 81 ILE A O 1
ATOM 651 N N . LEU A 1 82 ? -26.509 3.888 45.659 1.00 57.91 82 LEU A N 1
ATOM 652 C CA . LEU A 1 82 ? -26.266 4.458 46.980 1.00 57.91 82 LEU A CA 1
ATOM 653 C C . LEU A 1 82 ? -24.750 4.431 47.226 1.00 57.91 82 LEU A C 1
ATOM 655 O O . LEU A 1 82 ? -24.164 3.356 47.342 1.00 57.91 82 LEU A O 1
ATOM 659 N N . LEU A 1 83 ? -24.115 5.604 47.241 1.00 64.75 83 LEU A N 1
ATOM 660 C CA . LEU A 1 83 ? -22.741 5.749 47.712 1.00 64.75 83 LEU A CA 1
ATOM 661 C C . LEU A 1 83 ? -22.807 5.898 49.232 1.00 64.75 83 LEU A C 1
ATOM 663 O O . LEU A 1 83 ? -23.282 6.923 49.721 1.00 64.75 83 LEU A O 1
ATOM 667 N N . ASP A 1 84 ? -22.372 4.873 49.959 1.00 60.59 84 ASP A N 1
ATOM 668 C CA . ASP A 1 84 ? -22.147 4.999 51.395 1.00 60.59 84 ASP A CA 1
ATOM 669 C C . ASP A 1 84 ? -20.824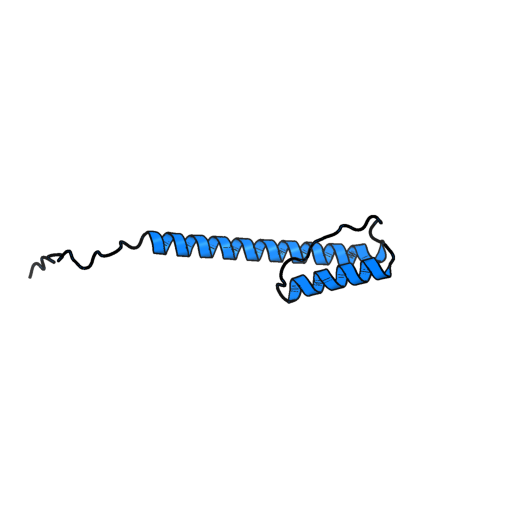 5.746 51.582 1.00 60.59 84 ASP A C 1
ATOM 671 O O . ASP A 1 84 ? -19.755 5.260 51.204 1.00 60.59 84 ASP A O 1
ATOM 675 N N . VAL A 1 85 ? -20.915 6.993 52.031 1.00 67.38 85 VAL A N 1
ATOM 676 C CA . VAL A 1 85 ? -19.761 7.793 52.439 1.00 67.38 85 VAL A CA 1
ATOM 677 C C . VAL A 1 85 ? -19.706 7.716 53.953 1.00 67.38 85 VAL A C 1
ATOM 679 O O . VAL A 1 85 ? -20.434 8.435 54.635 1.00 67.38 85 VAL A O 1
ATOM 682 N N . ASP A 1 86 ? -18.845 6.832 54.454 1.00 60.97 86 ASP A N 1
ATOM 683 C CA . ASP A 1 86 ? -18.445 6.831 55.856 1.00 60.97 86 ASP A CA 1
ATOM 684 C C . ASP A 1 86 ? -17.725 8.160 56.149 1.00 60.97 86 ASP A C 1
ATOM 686 O O . ASP A 1 86 ? -16.670 8.455 55.578 1.00 60.97 86 ASP A O 1
ATOM 690 N N . LEU A 1 87 ? -18.366 8.985 56.980 1.00 48.06 87 LEU A N 1
ATOM 691 C CA . LEU A 1 87 ? -17.893 10.281 57.483 1.00 48.06 87 LEU A CA 1
ATOM 692 C C . LEU A 1 87 ? -16.967 10.110 58.691 1.00 48.06 87 LEU A C 1
ATOM 694 O O . LEU A 1 87 ? -17.312 9.307 59.587 1.00 48.06 87 LEU A O 1
#

Radius of gyration: 25.4 Å; chains: 1; bounding box: 48×22×82 Å